Protein AF-A0A6N4V375-F1 (afdb_monomer_lite)

Organism: NCBI:txid67081

pLDDT: mean 83.28, std 19.19, range [37.41, 97.19]

InterPro domains:
  IPR036188 FAD/NAD(P)-binding domain superfamily [G3DSA:3.50.50.60] (4-48)
  IPR036188 FAD/NAD(P)-binding domain superfamily [SSF51905] (6-89)

Radius of gyration: 27.69 Å; chains: 1; bounding box: 48×28×100 Å

Sequence (107 aa):
MGAQTLDARDGEVRVRLSDGSVRAVAAVIGADGVDSTVARHLNGPLERRYAGYTAWRGVADHAIDPELAGETMAPGWRPATCPSAPTTRTGSPPNGLRRDTGTATES

Foldseek 3Di:
DAFDAWDDDDQWIWTQDPVRDIDIDSDDDFPPPPPTNPCCNVPPDDDDDDPPDDDDDDDDQDDDDQVQQAWDDDVVDIDGDDDDDHDPPPDPDDDDPDDDPDDDDDD

Secondary structure (DSSP, 8-state):
--EEEEEEETTEEEEEETTS-EEEES-----SGGG-HHHHHHHS-------S--------S-PPPGGG-EE--BTTB--EE---------PPPP-------------

Structure (mmCIF, N/CA/C/O backbone):
data_AF-A0A6N4V375-F1
#
_entry.id   AF-A0A6N4V375-F1
#
loop_
_atom_site.group_PDB
_atom_site.id
_atom_site.type_symbol
_atom_site.label_atom_id
_atom_site.label_alt_id
_atom_site.label_comp_id
_atom_site.label_asym_id
_atom_site.label_entity_id
_atom_site.label_seq_id
_atom_site.pdbx_PDB_ins_code
_atom_site.Cartn_x
_atom_site.Cartn_y
_atom_site.Cartn_z
_atom_site.occupancy
_atom_site.B_iso_or_equiv
_atom_site.auth_seq_id
_atom_site.auth_comp_id
_atom_site.auth_asym_id
_atom_site.auth_atom_id
_atom_site.pdbx_PDB_model_num
ATOM 1 N N . MET A 1 1 ? -14.079 0.961 -3.273 1.00 62.59 1 MET A N 1
ATOM 2 C CA . MET A 1 1 ? -14.690 0.985 -1.928 1.00 62.59 1 MET A CA 1
ATOM 3 C C . MET A 1 1 ? -13.562 0.749 -0.932 1.00 62.59 1 MET A C 1
ATOM 5 O O . MET A 1 1 ? -12.955 -0.308 -0.997 1.00 62.59 1 MET A O 1
ATOM 9 N N . GLY A 1 2 ? -13.186 1.745 -0.127 1.00 85.25 2 GLY A N 1
ATOM 10 C CA . GLY A 1 2 ? -12.067 1.650 0.829 1.00 85.25 2 GLY A CA 1
ATOM 11 C C . GLY A 1 2 ? -12.458 2.173 2.212 1.00 85.25 2 GLY A C 1
ATOM 12 O O . GLY A 1 2 ? -13.418 2.936 2.319 1.00 85.25 2 GLY A O 1
ATOM 13 N N . ALA A 1 3 ? -11.747 1.759 3.262 1.00 91.94 3 ALA A N 1
ATOM 14 C CA . ALA A 1 3 ? -11.990 2.229 4.627 1.00 91.94 3 ALA A CA 1
ATOM 15 C C . ALA A 1 3 ? -11.416 3.640 4.834 1.00 91.94 3 ALA A C 1
ATOM 17 O O . ALA A 1 3 ? -10.258 3.896 4.508 1.00 91.94 3 ALA A O 1
ATOM 18 N N . GLN A 1 4 ? -12.219 4.546 5.392 1.00 93.88 4 GLN A N 1
ATOM 19 C CA . GLN A 1 4 ? -11.825 5.928 5.686 1.00 93.88 4 GLN A CA 1
ATOM 20 C C . GLN A 1 4 ? -11.507 6.151 7.162 1.00 93.88 4 GLN A C 1
ATOM 22 O O . GLN A 1 4 ? -10.555 6.852 7.486 1.00 93.88 4 GLN A O 1
ATOM 27 N N . THR A 1 5 ? -12.304 5.573 8.064 1.00 94.56 5 THR A N 1
ATOM 28 C CA . THR A 1 5 ? -12.084 5.670 9.513 1.00 94.56 5 THR A CA 1
ATOM 29 C C . THR A 1 5 ? -12.493 4.380 10.205 1.00 94.56 5 THR A C 1
ATOM 31 O O . THR A 1 5 ? -13.463 3.739 9.793 1.00 94.56 5 THR A O 1
ATOM 34 N N . LEU A 1 6 ? -11.776 4.046 11.277 1.00 96.38 6 LEU A N 1
ATOM 35 C CA . LEU A 1 6 ? -12.081 2.932 12.166 1.00 96.38 6 LEU A CA 1
ATOM 36 C C . LEU A 1 6 ? -12.273 3.454 13.589 1.00 96.38 6 LEU A C 1
ATOM 38 O O . LEU A 1 6 ? -11.544 4.345 14.025 1.00 96.38 6 LEU A O 1
ATOM 42 N N . ASP A 1 7 ? -13.240 2.877 14.290 1.00 96.38 7 ASP A N 1
ATOM 43 C CA . ASP A 1 7 ? -13.415 3.012 15.735 1.00 96.38 7 ASP A CA 1
ATOM 44 C C . ASP A 1 7 ? -13.608 1.607 16.308 1.00 96.38 7 ASP A C 1
ATOM 46 O O . ASP A 1 7 ? -14.599 0.939 16.004 1.00 96.38 7 ASP A O 1
ATOM 50 N N . ALA A 1 8 ? -12.614 1.135 17.057 1.00 94.19 8 ALA A N 1
ATOM 51 C CA . ALA A 1 8 ? -12.621 -0.173 17.694 1.00 94.19 8 ALA A CA 1
ATOM 52 C C . ALA A 1 8 ? -12.954 -0.004 19.179 1.00 94.19 8 ALA A C 1
ATOM 54 O O . ALA A 1 8 ? -12.216 0.656 19.915 1.00 94.19 8 ALA A O 1
ATOM 55 N N . ARG A 1 9 ? -14.073 -0.587 19.615 1.00 88.81 9 ARG A N 1
ATOM 56 C CA . ARG A 1 9 ? -14.572 -0.523 20.995 1.00 88.81 9 ARG A CA 1
ATOM 57 C C . ARG A 1 9 ? -15.221 -1.854 21.350 1.00 88.81 9 ARG A C 1
ATOM 59 O O . ARG A 1 9 ? -16.002 -2.380 20.568 1.00 88.81 9 ARG A O 1
ATOM 66 N N . ASP A 1 10 ? -14.902 -2.379 22.529 1.00 87.25 10 ASP A N 1
ATOM 67 C CA . ASP A 1 10 ? -15.646 -3.476 23.162 1.00 87.25 10 ASP A CA 1
ATOM 68 C C . ASP A 1 10 ? -15.886 -4.712 22.264 1.00 87.25 10 ASP A C 1
ATOM 70 O O . ASP A 1 10 ? -16.974 -5.278 22.233 1.00 87.25 10 ASP A O 1
ATO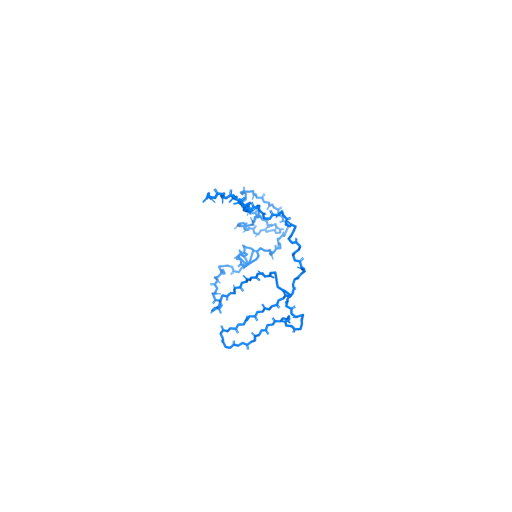M 74 N N . GLY A 1 11 ? -14.860 -5.145 21.517 1.00 89.94 11 GLY A N 1
ATOM 75 C CA . GLY A 1 11 ? -14.926 -6.344 20.663 1.00 89.94 11 GLY A CA 1
ATOM 76 C C . GLY A 1 11 ? -15.634 -6.154 19.314 1.00 89.94 11 GLY A C 1
ATOM 77 O O . GLY A 1 11 ? -15.770 -7.113 18.557 1.00 89.94 11 GLY A O 1
ATOM 78 N N . GLU A 1 12 ? -16.046 -4.929 18.991 1.00 95.62 12 GLU A N 1
ATOM 79 C CA . GLU A 1 12 ? -16.601 -4.533 17.699 1.00 95.62 12 GLU A CA 1
ATOM 80 C C . GLU A 1 12 ? -15.726 -3.444 17.058 1.00 95.62 12 GLU A C 1
ATOM 82 O O . GLU A 1 12 ? -15.108 -2.611 17.727 1.00 95.62 12 GLU A O 1
ATOM 87 N N . VAL A 1 13 ? -15.692 -3.428 15.729 1.00 97.00 13 VAL A N 1
ATOM 88 C CA . VAL A 1 13 ? -15.077 -2.367 14.935 1.00 97.00 13 VAL A CA 1
ATOM 89 C C . VAL A 1 13 ? -1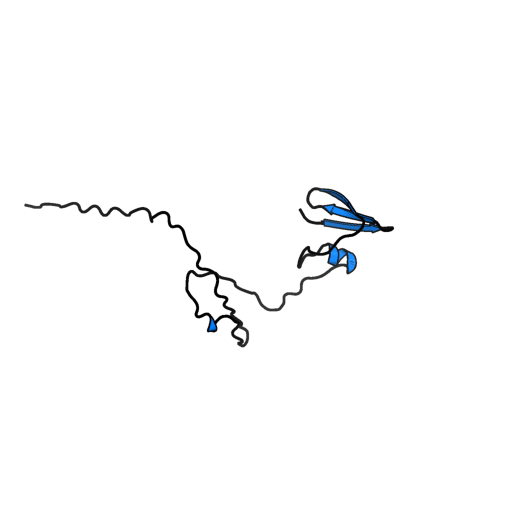6.130 -1.749 14.028 1.00 97.00 13 VAL A C 1
ATOM 91 O O . VAL A 1 13 ? -16.755 -2.435 13.215 1.00 97.00 13 VAL A O 1
ATOM 94 N N . ARG A 1 14 ? -16.293 -0.429 14.122 1.00 97.00 14 ARG A N 1
ATOM 95 C CA . ARG A 1 14 ? -17.093 0.351 13.175 1.00 97.00 14 ARG A CA 1
ATOM 96 C C . ARG A 1 14 ? -16.199 0.906 12.085 1.00 97.00 14 ARG A C 1
ATOM 98 O O . ARG A 1 14 ? -15.291 1.693 12.349 1.00 97.00 14 ARG A O 1
ATOM 105 N N . VAL A 1 15 ? -16.483 0.515 10.849 1.00 97.00 15 VAL A N 1
ATOM 106 C CA . VAL A 1 15 ? -15.750 0.949 9.661 1.00 97.00 15 VAL A CA 1
ATOM 107 C C . VAL A 1 15 ? -16.630 1.888 8.857 1.00 97.00 15 VAL A C 1
ATOM 109 O O . VAL A 1 15 ? -17.697 1.489 8.387 1.00 97.00 15 VAL A O 1
ATOM 112 N N . ARG A 1 16 ? -16.173 3.128 8.663 1.00 97.19 16 ARG A N 1
ATOM 113 C CA . ARG A 1 16 ? -16.766 4.040 7.679 1.00 97.19 16 ARG A CA 1
ATOM 114 C C . ARG A 1 16 ? -16.075 3.843 6.340 1.00 97.19 16 ARG A C 1
ATOM 116 O O . ARG A 1 16 ? -14.852 3.970 6.244 1.00 97.19 16 ARG A O 1
ATOM 123 N N . LEU A 1 17 ? -16.862 3.530 5.322 1.00 96.12 17 LEU A N 1
ATOM 124 C CA . LEU A 1 17 ? -16.397 3.276 3.968 1.00 96.12 17 LEU A CA 1
ATOM 125 C C . LEU A 1 17 ? -16.464 4.546 3.116 1.00 96.12 17 LEU A C 1
ATOM 127 O O . LEU A 1 17 ? -17.150 5.514 3.438 1.00 96.12 17 LEU A O 1
ATOM 131 N N . SER A 1 18 ? -15.743 4.529 1.998 1.00 95.62 18 SER A N 1
ATOM 132 C CA . SER A 1 18 ? -15.645 5.655 1.065 1.00 95.62 18 SER A CA 1
ATOM 133 C C . SER A 1 18 ? -16.964 6.063 0.408 1.00 95.62 18 SER A C 1
ATOM 135 O O . SER A 1 18 ? -17.054 7.154 -0.139 1.00 95.62 18 SER A O 1
ATOM 137 N N . ASP A 1 19 ? -17.963 5.184 0.424 1.00 94.75 19 ASP A N 1
ATOM 138 C CA . ASP A 1 19 ? -19.319 5.457 -0.059 1.00 94.75 19 ASP A CA 1
ATOM 139 C C . ASP A 1 19 ? -20.219 6.106 1.012 1.00 94.75 19 ASP A C 1
ATOM 141 O O . ASP A 1 19 ? -21.406 6.316 0.781 1.00 94.75 19 ASP A O 1
ATOM 145 N N . GLY A 1 20 ? -19.667 6.413 2.191 1.00 95.56 20 GLY A N 1
ATOM 146 C CA . GLY A 1 20 ? -20.385 6.984 3.329 1.00 95.56 20 GLY A CA 1
ATOM 147 C C . GLY A 1 20 ? -21.097 5.953 4.205 1.00 95.56 20 GLY A C 1
ATOM 148 O O . GLY A 1 20 ? -21.568 6.305 5.286 1.00 95.56 20 GLY A O 1
ATOM 149 N N . SER A 1 21 ? -21.155 4.683 3.795 1.00 96.38 21 SER A N 1
ATOM 150 C CA . SER A 1 21 ? -21.779 3.637 4.597 1.00 96.38 21 SER A CA 1
ATOM 151 C C . SER A 1 21 ? -20.922 3.256 5.807 1.00 96.38 21 SER A C 1
ATOM 153 O O . SER A 1 21 ? -19.694 3.388 5.809 1.00 96.38 21 SER A O 1
ATOM 155 N N . VAL A 1 22 ? -21.586 2.772 6.859 1.00 96.88 22 VAL A N 1
ATOM 156 C CA . VAL A 1 22 ? -20.937 2.246 8.063 1.00 96.88 22 VAL A CA 1
ATOM 157 C C . VAL A 1 22 ? -21.240 0.758 8.185 1.00 96.88 22 VAL A C 1
ATOM 159 O O . VAL A 1 22 ? -22.355 0.306 7.898 1.00 96.88 22 VAL A O 1
ATOM 162 N N . ARG A 1 23 ? -20.230 -0.015 8.582 1.00 96.19 23 ARG A N 1
ATOM 163 C CA . ARG A 1 23 ? -20.337 -1.450 8.858 1.00 96.19 23 ARG A CA 1
ATOM 164 C C . ARG A 1 23 ? -19.780 -1.741 10.244 1.00 96.19 23 ARG A C 1
ATOM 166 O O . ARG A 1 23 ? -18.690 -1.280 10.570 1.00 96.19 23 ARG A O 1
ATOM 173 N N . ALA A 1 24 ? -20.536 -2.496 11.028 1.00 96.75 24 ALA A N 1
ATOM 174 C CA . ALA A 1 24 ? -20.093 -3.065 12.291 1.00 96.75 24 ALA A CA 1
ATOM 175 C C . ALA A 1 24 ? -19.597 -4.492 12.035 1.00 96.75 24 ALA A C 1
ATOM 177 O O . ALA A 1 24 ? -20.299 -5.286 11.406 1.00 96.75 24 ALA A O 1
ATOM 178 N N . VAL A 1 25 ? -18.370 -4.792 12.454 1.00 96.06 25 VAL A N 1
ATOM 179 C CA . VAL A 1 25 ? -17.714 -6.088 12.240 1.00 96.06 25 VAL A CA 1
ATOM 180 C C . VAL A 1 25 ? -16.934 -6.495 13.485 1.00 96.06 25 VAL A C 1
ATOM 182 O O . VAL A 1 25 ? -16.513 -5.643 14.258 1.00 96.06 25 VAL A O 1
ATOM 185 N N . ALA A 1 26 ? -16.690 -7.792 13.666 1.00 96.31 26 ALA A N 1
ATOM 186 C CA . ALA A 1 26 ? -15.898 -8.283 14.798 1.00 96.31 26 ALA A CA 1
ATOM 187 C C . ALA A 1 26 ? -14.397 -7.956 14.668 1.00 96.31 26 ALA A C 1
ATOM 189 O O . ALA A 1 26 ? -13.700 -7.803 15.666 1.00 96.31 26 ALA A O 1
ATOM 190 N N . ALA A 1 27 ? -13.880 -7.862 13.439 1.00 94.81 27 ALA A N 1
ATOM 191 C CA . ALA A 1 27 ? -12.472 -7.580 13.177 1.00 94.81 27 ALA A CA 1
ATOM 192 C C . ALA A 1 27 ? -12.260 -6.996 11.774 1.00 94.81 27 ALA A C 1
ATOM 194 O O . ALA A 1 27 ? -13.100 -7.150 10.885 1.00 94.81 27 ALA A O 1
ATOM 195 N N . VAL A 1 28 ? -11.101 -6.364 11.570 1.00 95.69 28 VAL A N 1
ATOM 196 C CA . VAL A 1 28 ? -10.647 -5.828 10.279 1.00 95.69 28 VAL A CA 1
ATOM 197 C C . VAL A 1 28 ? -9.233 -6.323 9.990 1.00 95.69 28 VAL A C 1
ATOM 199 O O . VAL A 1 28 ? -8.385 -6.336 10.879 1.00 95.69 28 VAL A O 1
ATOM 202 N N . ILE A 1 29 ? -8.971 -6.693 8.735 1.00 95.62 29 ILE A N 1
ATOM 203 C CA . ILE A 1 29 ? -7.635 -7.047 8.244 1.00 95.62 29 ILE A CA 1
ATOM 204 C C . ILE A 1 29 ? -7.093 -5.872 7.424 1.00 95.62 29 ILE A C 1
ATOM 206 O O . ILE A 1 29 ? -7.732 -5.428 6.470 1.00 95.62 29 ILE A O 1
ATOM 210 N N . GLY A 1 30 ? -5.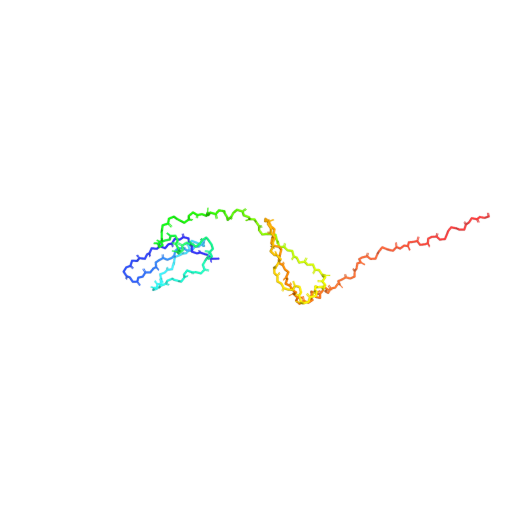912 -5.371 7.792 1.00 95.19 30 GLY A N 1
ATOM 211 C CA . GLY A 1 30 ? -5.210 -4.329 7.043 1.00 95.19 30 GLY A CA 1
ATOM 212 C C . GLY A 1 30 ? -4.581 -4.887 5.768 1.00 95.19 30 GLY A C 1
ATOM 213 O O . GLY A 1 30 ? -3.509 -5.481 5.819 1.00 95.19 30 GLY A O 1
ATOM 214 N N . ALA A 1 31 ? -5.250 -4.693 4.633 1.00 95.81 31 ALA A N 1
ATOM 215 C CA . ALA A 1 31 ? -4.777 -5.072 3.296 1.00 95.81 31 ALA A CA 1
ATOM 216 C C . ALA A 1 31 ? -4.939 -3.914 2.287 1.00 95.81 31 ALA A C 1
ATOM 218 O O . ALA A 1 31 ? -5.156 -4.118 1.097 1.00 95.81 31 ALA A O 1
ATOM 219 N N . ASP A 1 32 ? -4.865 -2.679 2.782 1.00 94.69 32 ASP A N 1
ATOM 220 C CA . ASP A 1 32 ? -5.175 -1.422 2.090 1.00 94.69 32 ASP A CA 1
ATOM 221 C C . ASP A 1 32 ? -3.925 -0.639 1.627 1.00 94.69 32 ASP A C 1
ATOM 223 O O . ASP A 1 32 ? -4.004 0.531 1.254 1.00 94.69 32 ASP A O 1
ATOM 227 N N . GLY A 1 33 ? -2.770 -1.311 1.572 1.00 93.44 33 GLY A N 1
ATOM 228 C CA . GLY A 1 33 ? -1.562 -0.833 0.893 1.00 93.44 33 GLY A CA 1
ATOM 229 C C . GLY A 1 33 ? -0.759 0.232 1.650 1.00 93.44 33 GLY A C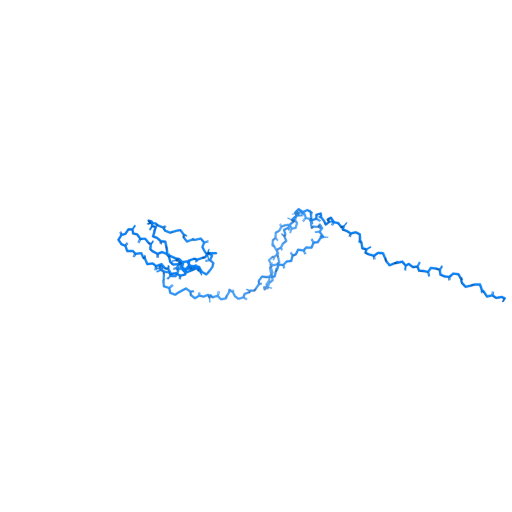 1
ATOM 230 O O . GLY A 1 33 ? -0.887 0.408 2.858 1.00 93.44 33 GLY A O 1
ATOM 231 N N . VAL A 1 34 ? 0.108 0.947 0.923 1.00 92.88 34 VAL A N 1
ATOM 232 C CA . VAL A 1 34 ? 1.049 1.943 1.491 1.00 92.88 34 VAL A CA 1
ATOM 233 C C . VAL A 1 34 ? 0.357 3.134 2.155 1.00 92.88 34 VAL A C 1
ATOM 235 O O . VAL A 1 34 ? 0.960 3.834 2.964 1.00 92.88 34 VAL A O 1
ATOM 238 N N . ASP A 1 35 ? -0.919 3.340 1.833 1.00 91.56 35 ASP A N 1
ATOM 239 C CA . ASP A 1 35 ? -1.778 4.349 2.434 1.00 91.56 35 ASP A CA 1
ATOM 240 C C . ASP A 1 35 ? -2.798 3.766 3.393 1.00 91.56 35 ASP A C 1
ATOM 242 O O . ASP A 1 35 ? -3.875 4.333 3.558 1.00 91.56 35 ASP A O 1
ATOM 246 N N . SER A 1 36 ? -2.426 2.695 4.085 1.00 94.69 36 SER A N 1
ATOM 247 C CA . SER A 1 36 ? -3.311 1.999 5.001 1.00 94.69 36 SER A CA 1
ATOM 248 C C . SER A 1 36 ? -3.952 2.922 6.046 1.00 94.69 36 SER A C 1
ATOM 250 O O . SER A 1 36 ? -3.281 3.578 6.852 1.00 94.69 36 SER A O 1
ATOM 252 N N . THR A 1 37 ? -5.280 2.955 6.043 1.00 95.81 37 THR A N 1
ATOM 253 C CA . THR A 1 37 ? -6.103 3.554 7.095 1.00 95.81 37 THR A CA 1
ATOM 254 C C . THR A 1 37 ? -6.017 2.700 8.358 1.00 95.81 37 THR A C 1
ATOM 256 O O . THR A 1 37 ? -5.919 3.240 9.459 1.00 95.81 37 THR A O 1
ATOM 259 N N . VAL A 1 38 ? -5.986 1.371 8.207 1.00 95.88 38 VAL A N 1
ATOM 260 C CA . VAL A 1 38 ? -5.867 0.431 9.334 1.00 95.88 38 VAL A CA 1
ATOM 261 C C . VAL A 1 38 ? -4.550 0.639 10.085 1.00 95.88 38 VAL A C 1
ATOM 263 O O . VAL A 1 38 ? -4.552 0.801 11.304 1.00 95.88 38 VAL A O 1
ATOM 266 N N . ALA A 1 39 ? -3.426 0.718 9.371 1.00 95.69 39 ALA A N 1
ATOM 267 C CA . ALA A 1 39 ? -2.119 0.927 9.984 1.00 95.69 39 ALA A CA 1
ATOM 268 C C . ALA A 1 39 ? -2.029 2.285 10.695 1.00 95.69 39 ALA A C 1
ATOM 270 O O . ALA A 1 39 ? -1.435 2.362 11.769 1.00 95.69 39 ALA A O 1
ATOM 271 N N . ARG A 1 40 ? -2.643 3.340 10.140 1.00 95.38 40 ARG A N 1
ATOM 272 C CA . ARG A 1 40 ? -2.691 4.665 10.783 1.00 95.38 40 ARG A CA 1
ATOM 273 C C . ARG A 1 40 ? -3.599 4.710 12.007 1.00 95.38 40 ARG A C 1
ATOM 275 O O . ARG A 1 40 ? -3.299 5.425 12.954 1.00 95.38 40 ARG A O 1
ATOM 282 N N . HIS A 1 41 ? -4.686 3.941 12.015 1.00 94.81 41 HIS A N 1
ATOM 283 C CA . HIS A 1 41 ? -5.527 3.806 13.203 1.00 94.81 41 HIS A CA 1
ATOM 284 C C . HIS A 1 41 ? -4.755 3.168 14.368 1.00 94.81 41 HIS A C 1
ATOM 286 O O . HIS A 1 41 ? -4.878 3.622 15.500 1.00 94.81 41 HIS A O 1
ATOM 292 N N . LEU A 1 42 ? -3.924 2.157 14.085 1.00 94.38 42 LEU A N 1
ATOM 293 C CA . LEU A 1 42 ? -3.155 1.442 15.109 1.00 94.38 42 LEU A CA 1
ATOM 294 C C . LEU A 1 42 ? -1.899 2.190 15.576 1.00 94.38 42 LEU A C 1
ATOM 296 O O . LEU A 1 42 ? -1.564 2.139 16.754 1.00 94.38 42 LEU A O 1
ATOM 300 N N . ASN A 1 43 ? -1.195 2.862 14.663 1.00 94.44 43 ASN A N 1
ATOM 301 C CA . ASN A 1 43 ? 0.133 3.427 14.935 1.00 94.44 43 ASN A CA 1
ATOM 302 C C . ASN A 1 43 ? 0.154 4.964 14.976 1.00 94.44 43 ASN A C 1
ATOM 304 O O . ASN A 1 43 ? 1.208 5.557 15.197 1.00 94.44 43 ASN A O 1
ATOM 308 N N . GLY A 1 44 ? -0.986 5.620 14.744 1.00 93.12 44 GLY A N 1
ATOM 309 C CA . GLY A 1 44 ? -1.056 7.067 14.556 1.00 93.12 44 GLY A CA 1
ATOM 310 C C . GLY A 1 44 ? -0.583 7.511 13.162 1.00 93.12 44 GLY A C 1
ATOM 311 O O . GLY A 1 44 ? -0.582 6.720 12.213 1.00 93.12 44 GLY A O 1
ATOM 312 N N . PRO A 1 45 ? -0.212 8.793 12.986 1.00 91.19 45 PRO A N 1
ATOM 313 C CA . PRO A 1 45 ? 0.254 9.309 11.703 1.00 91.19 45 PRO A CA 1
ATOM 314 C C . PRO A 1 45 ? 1.466 8.531 11.168 1.00 91.19 45 PRO A C 1
ATOM 316 O O . PRO A 1 45 ? 2.508 8.454 11.812 1.00 91.19 45 PRO A O 1
ATOM 319 N N . LEU A 1 46 ? 1.335 7.982 9.959 1.00 90.44 46 LEU A N 1
ATOM 320 C CA . LEU A 1 46 ? 2.415 7.302 9.241 1.00 90.44 46 LEU A CA 1
ATOM 321 C C . LEU A 1 46 ? 2.845 8.162 8.054 1.00 90.44 46 LEU A C 1
ATOM 323 O O . LEU A 1 46 ? 2.190 8.170 7.006 1.00 90.44 46 LEU A O 1
ATOM 327 N N . GLU A 1 47 ? 3.922 8.922 8.243 1.00 90.00 47 GLU A N 1
ATOM 328 C CA . GLU A 1 47 ? 4.488 9.779 7.204 1.00 90.00 47 GLU A CA 1
ATOM 329 C C . GLU A 1 47 ? 5.201 8.961 6.128 1.00 90.00 47 GLU A C 1
ATOM 331 O O . GLU A 1 47 ? 5.980 8.047 6.413 1.00 90.00 47 GLU A O 1
ATOM 336 N N . ARG A 1 48 ? 4.980 9.329 4.863 1.00 89.88 48 ARG A N 1
ATOM 337 C CA . ARG A 1 48 ? 5.726 8.742 3.752 1.00 89.88 48 ARG A CA 1
ATOM 338 C C . ARG A 1 48 ? 7.126 9.336 3.716 1.00 89.88 48 ARG A C 1
ATOM 340 O O . ARG A 1 48 ? 7.290 10.551 3.650 1.00 89.88 48 ARG A O 1
ATOM 347 N N . ARG A 1 49 ? 8.131 8.469 3.671 1.00 91.81 49 ARG A N 1
ATOM 348 C CA . ARG A 1 49 ? 9.522 8.863 3.444 1.00 91.81 49 ARG A CA 1
ATOM 349 C C . ARG A 1 49 ? 9.920 8.433 2.047 1.00 91.81 49 ARG A C 1
ATOM 351 O O . ARG A 1 49 ? 9.871 7.249 1.723 1.00 91.81 49 ARG A O 1
ATOM 358 N N . TYR A 1 50 ? 10.276 9.403 1.211 1.00 92.88 50 TYR A N 1
ATOM 359 C CA . TYR A 1 50 ? 10.809 9.107 -0.110 1.00 92.88 50 TYR A CA 1
ATOM 360 C C . TYR A 1 50 ? 12.111 8.315 0.036 1.00 92.88 50 TYR A C 1
ATOM 362 O O . TYR A 1 50 ? 13.013 8.732 0.758 1.00 92.88 50 TYR A O 1
ATOM 370 N N . ALA A 1 51 ? 12.211 7.178 -0.652 1.00 93.19 51 ALA A N 1
ATOM 371 C CA . ALA A 1 51 ? 13.348 6.265 -0.530 1.00 93.19 51 ALA A CA 1
ATOM 372 C C . ALA A 1 51 ? 14.638 6.785 -1.200 1.00 93.19 51 ALA A C 1
ATOM 374 O O . ALA A 1 51 ? 15.662 6.109 -1.165 1.00 93.19 51 ALA A O 1
ATOM 375 N N . GLY A 1 52 ? 14.597 7.966 -1.829 1.00 95.50 52 GLY A N 1
ATOM 376 C CA . GLY A 1 52 ? 15.731 8.560 -2.542 1.00 95.50 52 GLY A CA 1
ATOM 377 C C . GLY A 1 52 ? 15.818 8.174 -4.020 1.00 95.50 52 GLY A C 1
ATOM 378 O O . GLY A 1 52 ? 16.705 8.657 -4.715 1.00 95.50 52 GLY A O 1
ATOM 379 N N . TYR A 1 53 ? 14.899 7.349 -4.525 1.00 93.69 53 TYR A N 1
ATOM 380 C CA . TYR A 1 53 ? 14.854 6.930 -5.926 1.00 93.69 53 TYR A CA 1
ATOM 381 C C . TYR A 1 53 ? 13.418 6.719 -6.417 1.00 93.69 53 TYR A C 1
ATOM 383 O O . TYR A 1 53 ? 12.496 6.494 -5.631 1.00 93.69 53 TYR A O 1
ATOM 391 N N . THR A 1 54 ? 13.252 6.756 -7.739 1.00 95.12 54 THR A N 1
ATOM 392 C CA . THR A 1 54 ? 12.003 6.419 -8.427 1.00 95.12 54 THR A CA 1
ATOM 393 C C . THR A 1 54 ? 12.206 5.161 -9.264 1.00 95.12 54 THR A C 1
ATOM 395 O O . THR A 1 54 ? 13.308 4.910 -9.753 1.00 95.12 54 THR A O 1
ATOM 398 N N . ALA A 1 55 ? 11.147 4.378 -9.448 1.00 94.62 55 ALA A N 1
ATOM 399 C CA . ALA A 1 55 ? 11.159 3.226 -10.338 1.00 94.62 55 ALA A CA 1
ATOM 400 C C . ALA A 1 55 ? 10.405 3.561 -11.628 1.00 94.62 55 ALA A C 1
ATOM 402 O O . ALA A 1 55 ? 9.224 3.906 -11.590 1.00 94.62 55 ALA A O 1
ATOM 403 N N . TRP A 1 56 ? 11.075 3.411 -12.768 1.00 94.88 56 TRP A N 1
ATOM 404 C CA . TRP A 1 56 ? 10.444 3.465 -14.084 1.00 94.88 56 TRP A CA 1
ATOM 405 C C . TRP A 1 56 ? 10.086 2.047 -14.519 1.00 94.88 56 TRP A C 1
ATOM 407 O O . TRP A 1 56 ? 10.877 1.123 -14.339 1.00 94.88 56 TRP A O 1
ATOM 417 N N . ARG A 1 57 ? 8.889 1.863 -15.076 1.00 94.94 57 ARG A N 1
ATOM 418 C CA . ARG A 1 57 ? 8.419 0.574 -15.598 1.00 94.94 57 ARG A CA 1
ATOM 419 C C . ARG A 1 57 ? 7.992 0.756 -17.045 1.00 94.94 57 ARG A C 1
ATOM 421 O O . ARG A 1 57 ? 7.372 1.762 -17.378 1.00 94.94 57 ARG A O 1
ATOM 428 N N . GLY A 1 58 ? 8.308 -0.224 -17.879 1.00 92.31 58 GLY A N 1
ATOM 429 C CA . GLY A 1 58 ? 7.920 -0.262 -19.282 1.00 92.31 58 GLY A CA 1
ATOM 430 C C . GLY A 1 58 ? 7.653 -1.695 -19.720 1.00 92.31 58 GLY A C 1
ATOM 431 O O . GLY A 1 58 ? 8.142 -2.639 -19.102 1.00 92.31 58 GLY A O 1
ATOM 432 N N . VAL A 1 59 ? 6.864 -1.835 -20.778 1.00 92.56 59 VAL A N 1
ATOM 433 C CA . VAL A 1 59 ? 6.615 -3.101 -21.473 1.00 92.56 59 VAL A CA 1
ATOM 434 C C . VAL A 1 59 ? 6.970 -2.870 -22.935 1.00 92.56 59 VAL A C 1
ATOM 436 O O . VAL A 1 59 ? 6.635 -1.822 -23.487 1.00 92.56 59 VAL A O 1
ATOM 439 N N . ALA A 1 60 ? 7.665 -3.822 -23.546 1.00 89.75 60 ALA A N 1
ATOM 440 C CA . ALA A 1 60 ? 8.042 -3.772 -24.949 1.00 89.75 60 ALA A CA 1
ATOM 441 C C . ALA A 1 60 ? 7.716 -5.113 -25.609 1.00 89.75 60 ALA A C 1
ATOM 443 O O . ALA A 1 60 ? 7.955 -6.162 -25.011 1.00 89.75 60 ALA A O 1
ATOM 444 N N . ASP A 1 61 ? 7.229 -5.072 -26.851 1.00 89.88 61 ASP A N 1
ATOM 445 C CA . ASP A 1 61 ? 7.057 -6.256 -27.703 1.00 89.88 61 ASP A CA 1
ATOM 446 C C . ASP A 1 61 ? 8.426 -6.703 -28.245 1.00 89.88 61 ASP A C 1
ATOM 448 O O . ASP A 1 61 ? 8.710 -6.658 -29.442 1.00 89.88 61 ASP A O 1
ATOM 452 N N . HIS A 1 62 ? 9.319 -7.072 -27.331 1.00 87.12 62 HIS A N 1
ATOM 453 C CA . HIS A 1 62 ? 10.663 -7.533 -27.628 1.00 87.12 62 HIS A CA 1
ATOM 454 C C . HIS A 1 62 ? 10.984 -8.747 -26.764 1.00 87.12 62 HIS A C 1
ATOM 456 O O . HIS A 1 62 ? 10.828 -8.712 -25.543 1.00 87.12 62 HIS A O 1
ATOM 462 N N . ALA A 1 63 ? 11.435 -9.821 -27.408 1.00 85.56 63 ALA A N 1
ATOM 463 C CA . ALA A 1 63 ? 11.919 -10.989 -26.695 1.00 85.56 63 ALA A CA 1
ATOM 464 C C . ALA A 1 63 ? 13.250 -10.639 -26.026 1.00 85.56 63 ALA A C 1
ATOM 466 O O . ALA A 1 63 ? 14.199 -10.236 -26.694 1.00 85.56 63 ALA A O 1
ATOM 467 N N . ILE A 1 64 ? 13.303 -10.791 -24.708 1.00 83.50 64 ILE A N 1
ATOM 468 C CA . ILE A 1 64 ? 14.541 -10.719 -23.937 1.00 83.50 64 ILE A CA 1
ATOM 469 C C . ILE A 1 64 ? 14.966 -12.156 -23.653 1.00 83.50 64 ILE A C 1
ATOM 471 O O . ILE A 1 64 ? 14.115 -12.993 -23.338 1.00 83.50 64 ILE A O 1
ATOM 475 N N . ASP A 1 65 ? 16.263 -12.432 -23.789 1.00 87.81 65 ASP A N 1
ATOM 476 C CA . ASP A 1 65 ? 16.839 -13.717 -23.399 1.00 87.81 65 ASP A CA 1
ATOM 477 C C . ASP A 1 65 ? 16.430 -14.038 -21.946 1.00 87.81 65 ASP A C 1
ATOM 479 O O . ASP A 1 65 ? 16.667 -13.207 -21.064 1.00 87.81 65 ASP A O 1
ATOM 483 N N . PRO A 1 66 ? 15.791 -15.191 -21.667 1.00 86.19 66 PRO A N 1
ATOM 484 C CA . PRO A 1 66 ? 15.399 -15.565 -20.314 1.00 86.19 66 PRO A CA 1
ATOM 485 C C . PRO A 1 66 ? 16.544 -15.537 -19.296 1.00 86.19 66 PRO A C 1
ATOM 487 O O . PRO A 1 66 ? 16.279 -15.291 -18.121 1.00 86.19 66 PRO A O 1
ATOM 490 N N . GLU A 1 67 ? 17.798 -15.733 -19.719 1.00 88.69 67 GLU A N 1
ATOM 491 C CA . GLU A 1 67 ? 18.967 -15.624 -18.833 1.00 88.69 67 GLU A CA 1
ATOM 492 C C . GLU A 1 67 ? 19.214 -14.194 -18.327 1.00 88.69 67 GLU A C 1
ATOM 494 O O . GLU A 1 67 ? 19.880 -13.996 -17.313 1.00 88.69 67 GLU A O 1
ATOM 499 N N . LEU A 1 68 ? 18.644 -13.185 -18.991 1.00 86.50 68 LEU A N 1
ATOM 500 C CA . LEU A 1 68 ? 18.710 -11.782 -18.576 1.00 86.50 68 LEU A CA 1
ATOM 501 C C . LEU A 1 68 ? 17.572 -11.382 -17.626 1.00 86.50 68 LEU A C 1
ATOM 503 O O . LEU A 1 68 ? 17.516 -10.225 -17.195 1.00 86.50 68 LEU A O 1
ATOM 507 N N . ALA A 1 69 ? 16.676 -12.312 -17.277 1.00 90.94 69 ALA A N 1
ATOM 508 C CA . ALA A 1 69 ? 15.687 -12.089 -16.233 1.00 90.94 69 ALA A CA 1
ATOM 509 C C . ALA A 1 69 ? 16.398 -11.841 -14.896 1.00 90.94 69 ALA A C 1
ATOM 511 O O . ALA A 1 69 ? 17.110 -12.697 -14.376 1.00 90.94 69 ALA A O 1
ATOM 512 N N . GLY A 1 70 ? 16.197 -10.659 -14.324 1.00 91.38 70 GLY A N 1
ATOM 513 C CA . GLY A 1 70 ? 16.908 -10.261 -13.116 1.00 91.38 70 GLY A CA 1
ATOM 514 C C . GLY A 1 70 ? 17.145 -8.765 -13.041 1.00 91.38 70 GLY A C 1
ATOM 515 O O . GLY A 1 70 ? 16.570 -7.986 -13.802 1.00 91.38 70 GLY A O 1
ATOM 516 N N . GLU A 1 71 ? 17.990 -8.367 -12.095 1.00 93.88 71 GLU A N 1
ATOM 517 C CA . GLU A 1 71 ? 18.392 -6.983 -11.872 1.00 93.88 71 GLU A CA 1
ATOM 518 C C . GLU A 1 71 ? 19.881 -6.790 -12.159 1.00 93.88 71 GLU A C 1
ATOM 520 O O . GLU A 1 71 ? 20.716 -7.627 -11.822 1.00 93.88 71 GLU A O 1
ATOM 525 N N . THR A 1 72 ? 20.229 -5.661 -12.771 1.00 92.00 72 THR A N 1
ATOM 526 C CA . THR A 1 72 ? 21.625 -5.225 -12.869 1.00 92.00 72 THR A CA 1
ATOM 527 C C . THR A 1 72 ? 21.901 -4.223 -11.761 1.00 92.00 72 THR A C 1
ATOM 529 O O . THR A 1 72 ? 21.188 -3.235 -11.623 1.00 92.00 72 THR A O 1
ATOM 532 N N . MET A 1 73 ? 22.951 -4.446 -10.973 1.00 94.56 73 MET A N 1
ATOM 533 C CA . MET A 1 73 ? 23.303 -3.575 -9.853 1.00 94.56 73 MET A CA 1
ATOM 534 C C . MET A 1 73 ? 24.422 -2.608 -10.243 1.00 94.56 73 MET A C 1
ATOM 536 O O . MET A 1 73 ? 25.560 -3.029 -10.424 1.00 94.56 73 MET A O 1
ATOM 540 N N . ALA A 1 74 ? 24.121 -1.309 -10.309 1.00 91.88 74 ALA A N 1
ATOM 541 C CA . ALA A 1 74 ? 25.109 -0.257 -10.541 1.00 91.88 74 ALA A CA 1
ATOM 542 C C . ALA A 1 74 ? 24.907 0.943 -9.589 1.00 91.88 74 ALA A C 1
ATOM 544 O O . ALA A 1 74 ? 23.826 1.120 -9.012 1.00 91.88 74 ALA A O 1
ATOM 545 N N . PRO A 1 75 ? 25.934 1.791 -9.383 1.00 94.12 75 PRO A N 1
ATOM 546 C CA . PRO A 1 75 ? 25.793 3.009 -8.590 1.00 94.12 75 PRO A CA 1
ATOM 547 C C . PRO A 1 75 ? 24.684 3.917 -9.142 1.00 94.12 75 PRO A C 1
ATOM 549 O O . PRO A 1 75 ? 24.754 4.378 -10.276 1.00 94.12 75 PRO A O 1
ATOM 552 N N . GLY A 1 76 ? 23.641 4.155 -8.341 1.00 92.25 76 GLY A N 1
ATOM 553 C CA . GLY A 1 76 ? 22.514 5.025 -8.704 1.00 92.25 76 GLY A CA 1
ATOM 554 C C . GLY A 1 76 ? 21.566 4.479 -9.781 1.00 92.25 76 GLY A C 1
ATOM 555 O O . GLY A 1 76 ? 20.611 5.165 -10.137 1.00 92.25 76 GLY A O 1
ATOM 556 N N . TRP A 1 77 ? 21.783 3.262 -10.287 1.00 92.81 77 TRP A N 1
ATOM 557 C CA . TRP A 1 77 ? 21.001 2.691 -11.382 1.00 92.81 77 TRP A CA 1
ATOM 558 C C . TRP A 1 77 ? 20.825 1.185 -11.197 1.00 92.81 77 TRP A C 1
ATOM 560 O O . TRP A 1 77 ? 21.797 0.447 -11.049 1.00 92.81 77 TRP A O 1
ATOM 570 N N . ARG A 1 78 ? 19.568 0.731 -11.161 1.00 94.50 78 ARG A N 1
ATOM 571 C CA . ARG A 1 78 ? 19.222 -0.683 -10.965 1.00 94.50 78 ARG A CA 1
ATOM 572 C C . ARG A 1 78 ? 18.063 -1.093 -11.877 1.00 94.50 78 ARG A C 1
ATOM 574 O O . ARG A 1 78 ? 16.919 -1.118 -11.422 1.00 94.50 78 ARG A O 1
ATOM 581 N N . PRO A 1 79 ? 18.301 -1.311 -13.182 1.00 92.44 79 PRO A N 1
ATOM 582 C CA . PRO A 1 79 ? 17.264 -1.810 -14.069 1.00 92.44 79 PRO A CA 1
ATOM 583 C C . PRO A 1 79 ? 16.987 -3.280 -13.745 1.00 92.44 79 PRO A C 1
ATOM 585 O O . PRO A 1 79 ? 17.904 -4.042 -13.437 1.00 92.44 79 PRO A O 1
ATOM 588 N N . ALA A 1 80 ? 15.726 -3.676 -13.869 1.00 92.25 80 ALA A N 1
ATOM 589 C CA . ALA A 1 80 ? 15.330 -5.072 -13.827 1.00 92.25 80 ALA A CA 1
ATOM 590 C C . ALA A 1 80 ? 14.540 -5.418 -15.087 1.00 92.25 80 ALA A C 1
ATOM 592 O O . ALA A 1 80 ? 13.737 -4.606 -15.555 1.00 92.25 80 ALA A O 1
ATOM 593 N N . THR A 1 81 ? 14.764 -6.616 -15.623 1.00 93.19 81 THR A N 1
ATOM 594 C CA . THR A 1 81 ? 13.984 -7.152 -16.741 1.00 93.19 81 THR A CA 1
ATOM 595 C C . THR A 1 81 ? 13.272 -8.428 -16.318 1.00 93.19 81 THR A C 1
ATOM 597 O O . THR A 1 81 ? 13.753 -9.188 -15.478 1.00 93.19 81 THR A O 1
ATOM 600 N N . CYS A 1 82 ? 12.083 -8.635 -16.872 1.00 91.50 82 CYS A N 1
ATOM 601 C CA . CYS A 1 82 ? 11.282 -9.822 -16.632 1.00 91.50 82 CYS A CA 1
ATOM 602 C C . CYS A 1 82 ? 10.598 -10.191 -17.951 1.00 91.50 82 CYS A C 1
ATOM 604 O O . CYS A 1 82 ? 9.780 -9.398 -18.436 1.00 91.50 82 CYS A O 1
ATOM 606 N N . PRO A 1 83 ? 10.931 -11.343 -18.557 1.00 90.94 83 PRO A N 1
ATOM 607 C CA . PRO A 1 83 ? 10.187 -11.858 -19.692 1.00 90.94 83 PRO A CA 1
ATOM 608 C C . PRO A 1 83 ? 8.710 -12.004 -19.318 1.00 90.94 83 PRO A C 1
ATOM 610 O O . PRO A 1 83 ? 8.366 -12.511 -18.251 1.00 90.94 83 PRO A O 1
ATOM 613 N N . SER A 1 84 ? 7.829 -11.559 -20.205 1.00 84.25 84 SER A N 1
ATOM 614 C CA . SER A 1 84 ? 6.387 -11.750 -20.063 1.00 84.25 84 SER A CA 1
ATOM 615 C C . SER A 1 84 ? 5.866 -12.549 -21.248 1.00 84.25 84 SER A C 1
ATOM 617 O O . SER A 1 84 ? 6.518 -12.624 -22.293 1.00 84.25 84 SER A O 1
ATOM 619 N N . ALA A 1 85 ? 4.717 -13.201 -21.064 1.00 79.88 85 ALA A N 1
ATOM 620 C CA . ALA A 1 85 ? 4.080 -13.944 -22.142 1.00 79.88 85 ALA A CA 1
ATOM 621 C C . ALA A 1 85 ? 3.892 -13.032 -23.368 1.00 79.88 85 ALA A C 1
ATOM 623 O O . ALA A 1 85 ? 3.594 -11.847 -23.195 1.00 79.88 85 ALA A O 1
ATOM 624 N N . PRO A 1 86 ? 4.056 -13.557 -24.596 1.00 76.44 86 PRO 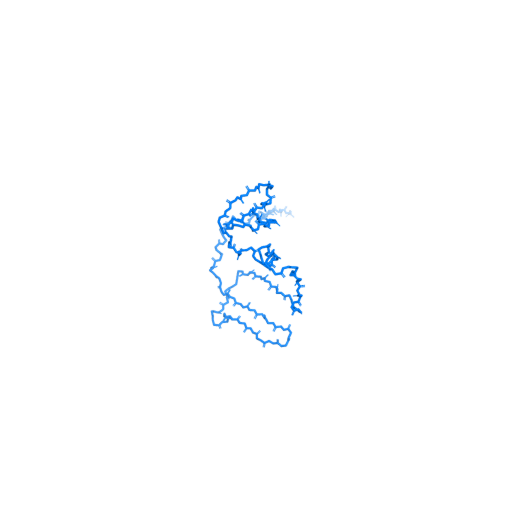A N 1
ATOM 625 C CA . PRO A 1 86 ? 3.927 -12.747 -25.795 1.00 76.44 86 PRO A CA 1
ATOM 626 C C . PRO A 1 86 ? 2.547 -12.091 -25.831 1.00 76.44 86 PRO A C 1
ATOM 628 O O . PRO A 1 86 ? 1.515 -12.769 -25.803 1.00 76.44 86 PRO A O 1
ATOM 631 N N . THR A 1 87 ? 2.529 -10.763 -25.920 1.00 69.56 87 THR A N 1
ATOM 632 C CA . THR A 1 87 ? 1.293 -10.029 -26.169 1.00 69.56 87 THR A CA 1
ATOM 633 C C . THR A 1 87 ? 0.884 -10.318 -27.605 1.00 69.56 87 THR A C 1
ATOM 635 O O . THR A 1 87 ? 1.428 -9.759 -28.555 1.00 69.56 87 THR A O 1
ATOM 638 N N . THR A 1 88 ? -0.081 -11.218 -27.793 1.00 66.50 88 THR A N 1
ATOM 639 C CA . THR A 1 88 ? -0.707 -11.372 -29.107 1.00 66.50 88 THR A CA 1
ATOM 640 C C . THR A 1 88 ? -1.543 -10.124 -29.348 1.00 66.50 88 THR A C 1
ATOM 642 O O . THR A 1 88 ? -2.673 -10.011 -28.877 1.00 66.50 88 THR A O 1
ATOM 645 N N . ARG A 1 89 ? -0.987 -9.148 -30.065 1.00 60.50 89 ARG A N 1
ATOM 646 C CA . ARG A 1 89 ? -1.777 -8.036 -30.580 1.00 60.50 89 ARG A CA 1
ATOM 647 C C . ARG A 1 89 ? -2.611 -8.582 -31.734 1.00 60.50 89 ARG A C 1
ATOM 649 O O . ARG A 1 89 ? -2.113 -8.690 -32.851 1.00 60.50 89 ARG A O 1
ATOM 656 N N . THR A 1 90 ? -3.868 -8.938 -31.473 1.00 54.91 90 THR A N 1
ATOM 657 C CA . THR A 1 90 ? -4.854 -9.193 -32.531 1.00 54.91 90 THR A CA 1
ATOM 658 C C . THR A 1 90 ? -5.013 -7.900 -33.328 1.00 54.91 90 THR A C 1
ATOM 660 O O . THR A 1 90 ? -5.748 -6.993 -32.944 1.00 54.91 90 THR A O 1
ATOM 663 N N . GLY A 1 91 ? -4.222 -7.752 -34.387 1.00 46.75 91 GLY A N 1
ATOM 664 C CA . GLY A 1 91 ? -4.243 -6.576 -35.236 1.00 46.75 91 GLY A CA 1
ATOM 665 C C . GLY A 1 91 ? -5.524 -6.552 -36.059 1.00 46.75 91 GLY A C 1
ATOM 666 O O . GLY A 1 91 ? -5.733 -7.426 -36.893 1.00 46.75 91 GLY A O 1
ATOM 667 N N . SER A 1 92 ? -6.341 -5.514 -35.881 1.00 48.09 92 SER A N 1
ATOM 668 C CA . SER A 1 92 ? -7.074 -4.967 -37.023 1.00 48.09 92 SER A CA 1
ATOM 669 C C . SER A 1 92 ? -6.027 -4.415 -38.005 1.00 48.09 92 SER A C 1
ATOM 671 O O . SER A 1 92 ? -5.055 -3.798 -37.542 1.00 48.09 92 SER A O 1
ATOM 673 N N . PRO A 1 93 ? -6.129 -4.678 -39.320 1.00 42.12 93 PRO A N 1
ATOM 674 C CA . PRO A 1 93 ? -5.101 -4.268 -40.268 1.00 42.12 93 PRO A CA 1
ATOM 675 C C . PRO A 1 93 ? -4.933 -2.739 -40.268 1.00 42.12 93 PRO A C 1
ATOM 677 O O . PRO A 1 93 ? -5.912 -2.011 -40.075 1.00 42.12 93 PRO A O 1
ATOM 680 N N . PRO A 1 94 ? -3.707 -2.223 -40.482 1.00 47.62 94 PRO A N 1
ATOM 681 C CA . PRO A 1 94 ? -3.501 -0.793 -40.652 1.00 47.62 94 PRO A CA 1
ATOM 682 C C . PRO A 1 94 ? -4.295 -0.321 -41.872 1.00 47.62 94 PRO A C 1
ATOM 684 O O . PRO A 1 94 ? -4.204 -0.915 -42.947 1.00 47.62 94 PRO A O 1
ATOM 687 N N . ASN A 1 95 ? -5.092 0.731 -41.675 1.00 45.88 95 ASN A N 1
ATOM 688 C CA . ASN A 1 95 ? -5.898 1.372 -42.707 1.00 45.88 95 ASN A CA 1
ATOM 689 C C . ASN A 1 95 ? -5.022 1.629 -43.945 1.00 45.88 95 ASN A C 1
ATOM 691 O O . ASN A 1 95 ? -4.013 2.332 -43.864 1.00 45.88 95 ASN A O 1
ATOM 695 N N . GLY A 1 96 ? -5.360 0.971 -45.055 1.00 39.41 96 GLY A N 1
ATOM 696 C CA . GLY A 1 96 ? -4.542 0.944 -46.257 1.00 39.41 96 GLY A CA 1
ATOM 697 C C . GLY A 1 96 ? -4.359 2.344 -46.828 1.00 39.41 96 GLY A C 1
ATOM 698 O O . GLY A 1 96 ? -5.320 2.975 -47.262 1.00 39.41 96 GLY A O 1
ATOM 699 N N . LEU A 1 97 ? -3.112 2.812 -46.886 1.00 42.84 97 LEU A N 1
ATOM 700 C CA . LEU A 1 97 ? -2.756 3.929 -47.748 1.00 42.84 97 LEU A CA 1
ATOM 701 C C . LEU A 1 97 ? -2.790 3.411 -49.193 1.00 42.84 97 LEU A C 1
ATOM 703 O O . LEU A 1 97 ? -1.830 2.814 -49.684 1.00 42.84 97 LEU A O 1
ATOM 707 N N . ARG A 1 98 ? -3.941 3.581 -49.847 1.00 40.62 98 ARG A N 1
ATOM 708 C CA . ARG A 1 98 ? -4.123 3.346 -51.280 1.00 40.62 98 ARG A CA 1
ATOM 709 C C . ARG A 1 98 ? -3.133 4.251 -52.025 1.00 40.62 98 ARG A C 1
ATOM 711 O O . ARG A 1 98 ? -3.180 5.466 -51.875 1.00 40.62 98 ARG A O 1
ATOM 718 N N . ARG A 1 99 ? -2.185 3.664 -52.762 1.00 41.50 99 ARG A N 1
ATOM 719 C CA . ARG A 1 99 ? -1.360 4.408 -53.720 1.00 41.50 99 ARG A CA 1
ATOM 720 C C . ARG A 1 99 ? -2.113 4.443 -55.038 1.00 41.50 99 ARG A C 1
ATOM 722 O O . ARG A 1 99 ? -2.353 3.401 -55.644 1.00 41.50 99 ARG A O 1
ATOM 729 N N . ASP A 1 100 ? -2.475 5.640 -55.459 1.00 42.41 100 ASP A N 1
ATOM 730 C CA . ASP A 1 100 ? -3.126 5.885 -56.735 1.00 42.41 100 ASP A CA 1
ATOM 731 C C . ASP A 1 100 ? -2.027 5.980 -57.795 1.00 42.41 100 ASP A C 1
ATOM 733 O O . ASP A 1 100 ? -1.392 7.018 -57.966 1.00 42.41 100 ASP A O 1
ATOM 737 N N . THR A 1 101 ? -1.740 4.884 -58.494 1.00 42.16 101 THR A N 1
ATOM 738 C CA . THR A 1 101 ? -0.951 4.948 -59.729 1.00 4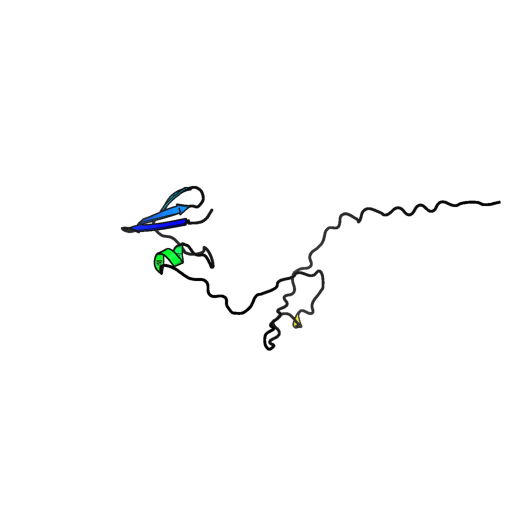2.16 101 THR A CA 1
ATOM 739 C C . THR A 1 101 ? -1.853 5.465 -60.843 1.00 42.16 101 THR A C 1
ATOM 741 O O . THR A 1 101 ? -2.511 4.687 -61.533 1.00 42.16 101 THR A O 1
ATOM 744 N N . GLY A 1 102 ? -1.920 6.788 -60.983 1.00 37.41 102 GLY A N 1
ATOM 745 C CA . GLY A 1 102 ? -2.440 7.439 -62.179 1.00 37.41 102 GLY A CA 1
ATOM 746 C C . GLY A 1 102 ? -1.384 7.394 -63.279 1.00 37.41 102 GLY A C 1
ATOM 747 O O . GLY A 1 102 ? -0.347 8.043 -63.178 1.00 37.41 102 GLY A O 1
ATOM 748 N N . THR A 1 103 ? -1.633 6.606 -64.320 1.00 42.62 103 THR A N 1
ATOM 749 C CA . THR A 1 103 ? -0.918 6.687 -65.596 1.00 42.62 103 THR A CA 1
ATOM 750 C C . THR A 1 103 ? -1.299 7.994 -66.289 1.00 42.62 103 THR A C 1
ATOM 752 O O . THR A 1 103 ? -2.446 8.143 -66.708 1.00 42.62 103 THR A O 1
ATOM 755 N N . ALA A 1 104 ? -0.357 8.929 -66.414 1.00 38.69 104 ALA A N 1
ATOM 756 C CA . ALA A 1 104 ? -0.461 10.040 -67.352 1.00 38.69 104 ALA A CA 1
ATOM 757 C C . ALA A 1 104 ? 0.275 9.651 -68.639 1.00 38.69 104 ALA A C 1
ATOM 759 O O . ALA A 1 104 ? 1.483 9.424 -68.641 1.00 38.69 104 ALA A O 1
ATOM 760 N N . THR A 1 105 ? -0.495 9.505 -69.711 1.00 40.66 105 THR A N 1
ATOM 761 C CA . THR A 1 105 ? -0.021 9.468 -71.092 1.00 40.66 105 THR A CA 1
ATOM 762 C C . THR A 1 105 ? 0.230 10.914 -71.517 1.00 40.66 105 THR A C 1
ATOM 764 O O . THR A 1 105 ? -0.692 11.721 -71.434 1.00 40.66 105 THR A O 1
ATOM 767 N N . GLU A 1 106 ? 1.438 11.243 -71.969 1.00 37.91 106 GLU A N 1
ATOM 768 C CA . GLU A 1 106 ? 1.698 12.466 -72.736 1.00 37.91 106 GLU A CA 1
ATOM 769 C C . GLU A 1 106 ? 2.293 12.101 -74.099 1.00 37.91 106 GLU A C 1
ATOM 771 O O . GLU A 1 106 ? 3.004 11.101 -74.236 1.00 37.91 106 GLU A O 1
ATOM 776 N N . SER A 1 107 ? 1.850 12.890 -75.077 1.00 46.03 107 SER A N 1
ATOM 777 C CA . SER A 1 107 ? 1.838 12.697 -76.529 1.00 46.03 107 SER A CA 1
ATOM 778 C C . SER A 1 107 ? 3.180 12.861 -77.234 1.00 46.03 107 SER A C 1
ATOM 780 O O . SER A 1 107 ? 4.054 13.581 -76.707 1.00 46.03 107 SER A O 1
#